Protein AF-K1REY3-F1 (afdb_monomer_lite)

Organism: NCBI:txid408170

Secondary structure (DSSP, 8-state):
----S----SS-HHHHHHSBSS--TTTSTTBPB----SPPPHHHHHHHHHHSTT-THHHHHEEEGGGSTT--TT-SS--TT--SEEE-SSS-B-EEEE-TT--EEEESSTHHHHH-SSS-S-S-HHHH---S---SS-GGG-

pLDDT: mean 82.64, std 12.72, range [28.33, 95.81]

Foldseek 3Di:
DDDPDDCLDAADQQQQAQFCDQDDVVQPPFTAYHDNPDFDAVVVLVVCCVVPPPQPVSCVFKPFQVPRRDRDPCHDPDPPPDPRIGGDQFHATWDWDADPVGDTDIDNHCQCVVVHVPDDPDPPCSRHVHHDDRDPDDPSND

Structure (mmCIF, N/CA/C/O backbone):
data_AF-K1REY3-F1
#
_entry.id   AF-K1REY3-F1
#
loop_
_atom_site.group_PDB
_atom_site.id
_atom_site.type_symbol
_atom_site.label_atom_id
_atom_site.label_alt_id
_atom_site.label_comp_id
_atom_site.label_asym_id
_atom_site.label_entity_id
_atom_site.label_seq_id
_atom_site.pdbx_PDB_ins_code
_atom_site.Cartn_x
_atom_site.Cartn_y
_atom_site.Cartn_z
_atom_site.occupancy
_atom_site.B_iso_or_equiv
_atom_site.auth_seq_id
_atom_site.auth_comp_id
_atom_site.auth_asym_id
_atom_site.auth_atom_id
_atom_site.pdbx_PDB_model_num
ATOM 1 N N . MET A 1 1 ? -19.323 7.392 -13.767 1.00 42.41 1 MET A N 1
ATOM 2 C CA . MET A 1 1 ? -18.034 7.839 -13.201 1.00 42.41 1 MET A CA 1
ATOM 3 C C . MET A 1 1 ? -17.366 8.703 -14.258 1.00 42.41 1 MET A C 1
ATOM 5 O O . MET A 1 1 ? -17.199 8.235 -15.375 1.00 42.41 1 MET A O 1
ATOM 9 N N . HIS A 1 2 ? -17.172 9.991 -13.982 1.00 28.33 2 HIS A N 1
ATOM 10 C CA . HIS A 1 2 ? -16.728 10.983 -14.964 1.00 28.33 2 HIS A CA 1
ATOM 11 C C . HIS A 1 2 ? -15.232 10.777 -15.253 1.00 28.33 2 HIS A C 1
ATOM 13 O O . HIS A 1 2 ? -14.401 10.992 -14.376 1.00 28.33 2 HIS A O 1
ATOM 19 N N . LEU A 1 3 ? -14.909 10.291 -16.454 1.00 44.09 3 LEU A N 1
ATOM 20 C CA . LEU A 1 3 ? -13.541 10.067 -16.924 1.00 44.09 3 LEU A CA 1
ATOM 21 C C . LEU A 1 3 ? -12.953 11.408 -17.379 1.00 44.09 3 LEU A C 1
ATOM 23 O O . LEU A 1 3 ? -13.111 11.818 -18.526 1.00 44.09 3 LEU A O 1
ATOM 27 N N . GLY A 1 4 ? -12.331 12.127 -16.447 1.00 38.88 4 GLY A N 1
ATOM 28 C CA . GLY A 1 4 ? -11.620 13.368 -16.727 1.00 38.88 4 GLY A CA 1
ATOM 29 C C . GLY A 1 4 ? -10.233 13.106 -17.313 1.00 38.88 4 GLY A C 1
ATOM 30 O O . GLY A 1 4 ? -9.294 12.862 -16.572 1.00 38.88 4 GLY A O 1
ATOM 31 N N . GLY A 1 5 ? -10.112 13.190 -18.638 1.00 44.59 5 GLY A N 1
ATOM 32 C CA . GLY A 1 5 ? -9.064 13.969 -19.315 1.00 44.59 5 GLY A CA 1
ATOM 33 C C . GLY A 1 5 ? -7.575 13.625 -19.170 1.00 44.59 5 GLY A C 1
ATOM 34 O O . GLY A 1 5 ? -6.776 14.353 -19.753 1.00 44.59 5 GLY A O 1
ATOM 35 N N . THR A 1 6 ? -7.158 12.565 -18.482 1.00 47.12 6 THR A N 1
ATOM 36 C CA . THR A 1 6 ? -5.777 12.066 -18.578 1.00 47.12 6 THR A CA 1
ATOM 37 C C . THR A 1 6 ? -5.789 10.593 -18.951 1.00 47.12 6 THR A C 1
ATOM 39 O O . THR A 1 6 ? -6.519 9.790 -18.374 1.00 47.12 6 THR A O 1
ATOM 42 N N . THR A 1 7 ? -4.998 10.234 -19.961 1.00 52.72 7 THR A N 1
ATOM 43 C CA . THR A 1 7 ? -4.725 8.849 -20.361 1.00 52.72 7 THR A CA 1
ATOM 44 C C . THR A 1 7 ? -3.903 8.171 -19.262 1.00 52.72 7 THR A C 1
ATOM 46 O O . THR A 1 7 ? -2.716 7.902 -19.428 1.00 52.72 7 THR A O 1
ATOM 49 N N . ILE A 1 8 ? -4.499 7.956 -18.088 1.00 59.50 8 ILE A N 1
ATOM 50 C CA . ILE A 1 8 ? -3.952 7.041 -17.091 1.00 59.50 8 ILE A CA 1
ATOM 51 C C . ILE A 1 8 ? -4.038 5.670 -17.762 1.00 59.50 8 ILE A C 1
ATOM 53 O O . ILE A 1 8 ? -5.129 5.204 -18.093 1.00 59.50 8 ILE A O 1
ATOM 57 N N . GLY A 1 9 ? -2.879 5.105 -18.106 1.00 62.22 9 GLY A N 1
ATOM 58 C CA . GLY A 1 9 ? -2.780 3.810 -18.776 1.00 62.22 9 GLY A CA 1
ATOM 59 C C . GLY A 1 9 ? -3.380 2.680 -17.936 1.00 62.22 9 GLY A C 1
ATOM 60 O O . GLY A 1 9 ? -3.826 2.886 -16.807 1.00 62.22 9 GLY A O 1
ATOM 61 N N . TYR A 1 10 ? -3.393 1.464 -18.480 1.00 71.25 10 TYR A N 1
ATOM 62 C CA . TYR A 1 10 ? -3.849 0.292 -17.734 1.00 71.25 10 TYR A CA 1
ATOM 63 C C . TYR A 1 10 ? -2.951 0.052 -16.511 1.00 71.25 10 TYR A C 1
ATOM 65 O O . TYR A 1 10 ? -1.739 -0.073 -16.653 1.00 71.25 10 TYR A O 1
ATOM 73 N N . GLY A 1 11 ? -3.563 -0.007 -15.328 1.00 83.56 11 GLY A N 1
ATOM 74 C CA . GLY A 1 11 ? -2.902 -0.267 -14.052 1.00 83.56 11 GLY A CA 1
ATOM 75 C C . GLY A 1 11 ? -3.923 -0.549 -12.947 1.00 83.56 11 GLY A C 1
ATOM 76 O O . GLY A 1 11 ? -5.121 -0.287 -13.099 1.00 83.56 11 GLY A O 1
ATOM 77 N N . ASN A 1 12 ? -3.460 -1.093 -11.827 1.00 89.31 12 ASN A N 1
ATOM 78 C CA . ASN A 1 12 ? -4.251 -1.318 -10.625 1.00 89.31 12 ASN A CA 1
ATOM 79 C C . ASN A 1 12 ? -4.535 0.024 -9.925 1.00 89.31 12 ASN A C 1
ATOM 81 O O . ASN A 1 12 ? -3.842 0.448 -8.999 1.00 89.31 12 ASN A O 1
ATOM 85 N N . GLY A 1 13 ? -5.603 0.690 -10.369 1.00 89.31 13 GLY A N 1
ATOM 86 C CA . GLY A 1 13 ? -6.056 1.956 -9.795 1.00 89.31 13 GLY A CA 1
ATOM 87 C C . GLY A 1 13 ? -6.495 1.861 -8.329 1.00 89.31 13 GLY A C 1
ATOM 88 O O . GLY A 1 13 ? -6.494 2.880 -7.645 1.00 89.31 13 GLY A O 1
ATOM 89 N N . TYR A 1 14 ? -6.827 0.667 -7.816 1.00 90.31 14 TYR A N 1
ATOM 90 C CA . TYR A 1 14 ? -7.113 0.485 -6.389 1.00 90.31 14 TYR A CA 1
ATOM 91 C C . TYR A 1 14 ? -5.846 0.653 -5.550 1.00 90.31 14 TYR A C 1
ATOM 93 O O . TYR A 1 14 ? -5.873 1.383 -4.560 1.00 90.31 14 TYR A O 1
ATOM 101 N N . ALA A 1 15 ? -4.729 0.059 -5.977 1.00 91.69 15 ALA A N 1
ATOM 102 C CA . ALA A 1 15 ? -3.445 0.211 -5.296 1.00 91.69 15 ALA A CA 1
ATOM 103 C C . ALA A 1 15 ? -2.987 1.678 -5.245 1.00 91.69 15 ALA A C 1
ATOM 105 O O . ALA A 1 15 ? -2.517 2.137 -4.203 1.00 91.69 15 ALA A O 1
ATOM 106 N N . LEU A 1 16 ? -3.207 2.433 -6.329 1.00 90.12 16 LEU A N 1
ATOM 107 C CA . LEU A 1 16 ? -2.991 3.883 -6.366 1.00 90.12 16 LEU A CA 1
ATOM 108 C C . LEU A 1 16 ? -3.928 4.627 -5.405 1.00 90.12 16 LEU A C 1
ATOM 110 O O . LEU A 1 16 ? -3.499 5.506 -4.657 1.00 90.12 16 LEU A O 1
ATOM 114 N N . HIS A 1 17 ? -5.219 4.293 -5.427 1.00 90.62 17 HIS A N 1
ATOM 115 C CA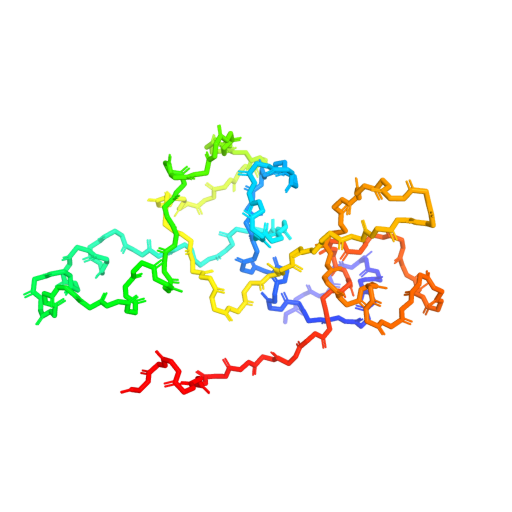 . HIS A 1 17 ? -6.231 4.973 -4.624 1.00 90.62 17 HIS A CA 1
ATOM 116 C C . HIS A 1 17 ? -5.945 4.850 -3.120 1.00 90.62 17 HIS A C 1
ATOM 118 O O . HIS A 1 17 ? -6.002 5.853 -2.407 1.00 90.62 17 HIS A O 1
ATOM 124 N N . PHE A 1 18 ? -5.581 3.647 -2.664 1.00 90.25 18 PHE A N 1
ATOM 125 C CA . PHE A 1 18 ? -5.308 3.332 -1.257 1.00 90.25 18 PHE A CA 1
ATOM 126 C C . PHE A 1 18 ? -3.840 3.519 -0.835 1.00 90.25 18 PHE A C 1
ATOM 128 O O . PHE A 1 18 ? -3.524 3.358 0.343 1.00 90.25 18 PHE A O 1
ATOM 135 N N . GLY A 1 19 ? -2.930 3.824 -1.768 1.00 89.06 19 GLY A N 1
ATOM 136 C CA . GLY A 1 19 ? -1.515 4.060 -1.466 1.00 89.06 19 GLY A CA 1
ATOM 137 C C . GLY A 1 19 ? -1.298 5.284 -0.570 1.00 89.06 19 GLY A C 1
ATOM 138 O O . GLY A 1 19 ? -2.143 6.180 -0.500 1.00 89.06 19 GLY A O 1
ATOM 139 N N . VAL A 1 20 ? -0.155 5.329 0.113 1.00 87.62 20 VAL A N 1
ATOM 140 C CA . VAL A 1 20 ? 0.147 6.331 1.149 1.00 87.62 20 VAL A CA 1
ATOM 141 C C . VAL A 1 20 ? 0.292 7.719 0.523 1.00 87.62 20 VAL A C 1
ATOM 143 O O . VAL A 1 20 ? 1.014 7.891 -0.456 1.00 87.62 20 VAL A O 1
ATOM 146 N N . ARG A 1 21 ? -0.388 8.735 1.064 1.00 84.81 21 ARG A N 1
ATOM 147 C CA . ARG A 1 21 ? -0.314 10.102 0.525 1.00 84.81 21 ARG A CA 1
ATOM 148 C C . ARG A 1 21 ? 0.859 10.869 1.124 1.00 84.81 21 ARG A C 1
ATOM 150 O O . ARG A 1 21 ? 1.202 10.675 2.283 1.00 84.81 21 ARG A O 1
ATOM 157 N N . GLY A 1 22 ? 1.440 11.780 0.339 1.00 73.50 22 GLY A N 1
ATOM 158 C CA . GLY A 1 22 ? 2.376 12.787 0.854 1.00 73.50 22 GLY A CA 1
ATOM 159 C C . GLY A 1 22 ? 3.701 12.233 1.387 1.00 73.50 22 GLY A C 1
ATOM 160 O O . GLY A 1 22 ? 4.400 12.938 2.111 1.00 73.50 22 GLY A O 1
ATOM 161 N N . ASN A 1 23 ? 4.048 10.991 1.048 1.00 69.12 23 ASN A N 1
ATOM 162 C CA . ASN A 1 23 ? 5.251 10.322 1.521 1.00 69.12 23 ASN A CA 1
ATOM 163 C C . ASN A 1 23 ? 6.468 10.560 0.615 1.00 69.12 23 ASN A C 1
ATOM 165 O O . ASN A 1 23 ? 6.367 10.643 -0.608 1.00 69.12 23 ASN A O 1
ATOM 169 N N . ASP A 1 24 ? 7.642 10.595 1.244 1.00 70.69 24 ASP A N 1
ATOM 170 C CA . ASP A 1 24 ? 8.913 10.301 0.584 1.00 70.69 24 ASP A CA 1
ATOM 171 C C . ASP A 1 24 ? 9.084 8.772 0.525 1.00 70.69 24 ASP A C 1
ATOM 173 O O . ASP A 1 24 ? 8.818 8.066 1.509 1.00 70.69 24 ASP A O 1
ATOM 177 N N . GLN A 1 25 ? 9.521 8.265 -0.629 1.00 72.38 25 GLN A N 1
ATOM 178 C CA . GLN A 1 25 ? 9.715 6.842 -0.909 1.00 72.38 25 GLN A CA 1
ATOM 179 C C . GLN A 1 25 ? 10.647 6.177 0.115 1.00 72.38 25 GLN A C 1
ATOM 181 O O . GLN A 1 25 ? 10.403 5.047 0.533 1.00 72.38 25 GLN A O 1
ATOM 186 N N . ALA A 1 26 ? 11.679 6.881 0.589 1.00 75.12 26 ALA A N 1
ATOM 187 C CA . ALA A 1 26 ? 12.589 6.334 1.599 1.00 75.12 26 ALA A CA 1
ATOM 188 C C . ALA A 1 26 ? 11.930 6.159 2.974 1.00 75.12 26 ALA A C 1
ATOM 190 O O . ALA A 1 26 ? 12.191 5.184 3.675 1.00 75.12 26 ALA A O 1
ATOM 191 N N . ASN A 1 27 ? 11.044 7.080 3.345 1.00 74.81 27 ASN A N 1
ATOM 192 C CA . ASN A 1 27 ? 10.543 7.211 4.715 1.00 74.81 27 ASN 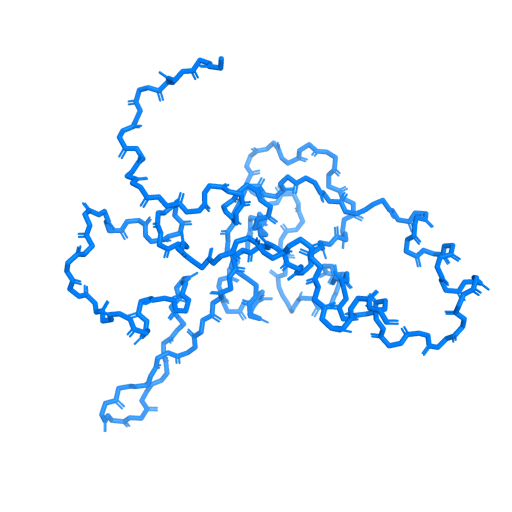A CA 1
ATOM 193 C C . ASN A 1 27 ? 9.254 6.435 4.982 1.00 74.81 27 ASN A C 1
ATOM 195 O O . ASN A 1 27 ? 8.780 6.372 6.112 1.00 74.81 27 ASN A O 1
ATOM 199 N N . SER A 1 28 ? 8.681 5.866 3.932 1.00 78.44 28 SER A N 1
ATOM 200 C CA . SER A 1 28 ? 7.450 5.080 3.966 1.00 78.44 28 SER A CA 1
ATOM 201 C C . SER A 1 28 ? 7.662 3.662 3.458 1.00 78.44 28 SER A C 1
ATOM 203 O O . SER A 1 28 ? 6.710 2.889 3.409 1.00 78.44 28 SER A O 1
ATOM 205 N N . PHE A 1 29 ? 8.902 3.305 3.105 1.00 85.56 29 PHE A N 1
ATOM 206 C CA . PHE A 1 29 ? 9.246 1.969 2.651 1.00 85.56 29 PHE A CA 1
ATOM 207 C C . PHE A 1 29 ? 8.755 0.904 3.649 1.00 85.56 29 PHE A C 1
ATOM 209 O O . PHE A 1 29 ? 9.005 1.034 4.848 1.00 85.56 29 PHE A O 1
ATOM 216 N N . PRO A 1 30 ? 8.088 -0.165 3.178 1.00 88.19 30 PRO A N 1
ATOM 217 C CA . PRO A 1 30 ? 7.902 -0.546 1.773 1.00 88.19 30 PRO A CA 1
ATOM 218 C C . PRO A 1 30 ? 6.622 -0.003 1.111 1.00 88.19 30 PRO A C 1
ATOM 220 O O . PRO A 1 30 ? 6.303 -0.409 0.001 1.00 88.19 30 PRO A O 1
ATOM 223 N N . PHE A 1 31 ? 5.856 0.881 1.745 1.00 88.81 31 PHE A N 1
ATOM 224 C CA . PHE A 1 31 ? 4.552 1.324 1.245 1.00 88.81 31 PHE A CA 1
ATOM 225 C C . PHE A 1 31 ? 4.666 2.408 0.171 1.00 88.81 31 PHE A C 1
ATOM 227 O O . PHE A 1 31 ? 5.180 3.501 0.408 1.00 88.81 31 PHE A O 1
ATOM 234 N N . GLY A 1 32 ? 4.154 2.099 -1.018 1.00 88.56 32 GLY A N 1
ATOM 235 C CA . GLY A 1 32 ? 4.168 2.993 -2.166 1.00 88.56 32 GLY A CA 1
ATOM 236 C C . GLY A 1 32 ? 3.237 4.187 -2.019 1.00 88.56 32 GLY A C 1
ATOM 237 O O . GLY A 1 32 ? 2.238 4.170 -1.293 1.00 88.56 32 GLY A O 1
ATOM 238 N N . GLN A 1 33 ? 3.595 5.242 -2.745 1.00 88.06 33 GLN A N 1
ATOM 239 C CA . GLN A 1 33 ? 2.822 6.471 -2.811 1.00 88.06 33 GLN A CA 1
ATOM 240 C C . GLN A 1 33 ? 1.475 6.249 -3.513 1.00 88.06 33 GLN A C 1
ATOM 242 O O . GLN A 1 33 ? 1.375 5.498 -4.483 1.00 88.06 33 GLN A O 1
ATOM 247 N N . GLY A 1 34 ? 0.448 6.950 -3.041 1.00 88.38 34 GLY A N 1
ATOM 248 C CA . GLY A 1 34 ? -0.867 7.000 -3.659 1.00 88.38 34 GLY A CA 1
ATOM 249 C C . GLY A 1 34 ? -1.690 8.207 -3.221 1.00 88.38 34 GLY A C 1
ATOM 250 O O . GLY A 1 34 ? -1.155 9.248 -2.832 1.00 88.38 34 GLY A O 1
ATOM 251 N N . TRP A 1 35 ? -3.013 8.098 -3.333 1.00 88.38 35 TRP A N 1
ATOM 252 C CA . TRP A 1 35 ? -3.934 9.211 -3.061 1.00 88.38 35 TRP A CA 1
ATOM 253 C C . TRP A 1 35 ? -4.403 9.296 -1.603 1.00 88.38 35 TRP A C 1
ATOM 255 O O . TRP A 1 35 ? -5.052 10.282 -1.237 1.00 88.38 35 TRP A O 1
ATOM 265 N N . GLY A 1 36 ? -4.049 8.310 -0.777 1.00 86.44 36 GLY A N 1
ATOM 266 C CA . GLY A 1 36 ? -4.342 8.252 0.654 1.00 86.44 36 GLY A CA 1
ATOM 267 C C . GLY A 1 36 ? -5.779 7.908 1.006 1.00 86.44 36 GLY A C 1
ATOM 268 O O . GLY A 1 36 ? -6.183 8.101 2.148 1.00 86.44 36 GLY A O 1
ATOM 269 N N . ALA A 1 37 ? -6.587 7.448 0.053 1.00 88.31 37 ALA A N 1
ATOM 270 C CA . ALA A 1 37 ? -7.984 7.166 0.335 1.00 88.31 37 ALA A CA 1
ATOM 271 C C . ALA A 1 37 ? -8.142 5.951 1.262 1.00 88.31 37 ALA A C 1
ATOM 273 O O . ALA A 1 37 ? -7.290 5.067 1.311 1.00 88.31 37 ALA A O 1
ATOM 274 N N . GLY A 1 38 ? -9.267 5.899 1.979 1.00 87.75 38 GLY A N 1
ATOM 275 C CA . GLY A 1 38 ? -9.601 4.793 2.879 1.00 87.75 38 GLY A CA 1
ATOM 276 C C . GLY A 1 38 ? -8.662 4.614 4.081 1.00 87.75 38 GLY A C 1
ATOM 277 O O . GLY A 1 38 ? -8.288 3.471 4.358 1.00 87.75 38 GLY A O 1
ATOM 278 N N . PRO A 1 39 ? -8.276 5.683 4.807 1.00 89.25 39 PRO A N 1
ATOM 279 C CA . PRO A 1 39 ? -7.525 5.517 6.043 1.00 89.25 39 PRO A CA 1
ATOM 280 C C . PRO A 1 39 ? -8.361 4.735 7.070 1.00 89.25 39 PRO A C 1
ATOM 282 O O . PRO A 1 39 ? -9.592 4.810 7.103 1.00 89.25 39 PRO A O 1
ATOM 285 N N . VAL A 1 40 ? -7.691 3.946 7.904 1.00 92.38 40 VAL A N 1
ATOM 286 C CA . VAL A 1 40 ? -8.342 3.064 8.877 1.00 92.38 40 VAL A CA 1
ATOM 287 C C . VAL A 1 40 ? -8.867 3.890 10.046 1.00 92.38 40 VAL A C 1
ATOM 289 O O . VAL A 1 40 ? -8.180 4.765 10.569 1.00 92.38 40 VAL A O 1
ATOM 292 N N . ALA A 1 41 ? -10.089 3.613 10.491 1.00 92.50 41 ALA A N 1
ATOM 293 C CA . ALA A 1 41 ? -10.661 4.313 11.632 1.00 92.50 41 ALA A CA 1
ATOM 294 C C . ALA A 1 41 ? -9.890 3.960 12.930 1.00 92.50 41 ALA A C 1
ATOM 296 O O . ALA A 1 41 ? -9.704 2.773 13.214 1.00 92.50 41 ALA A O 1
ATOM 297 N N . PRO A 1 42 ? -9.461 4.938 13.754 1.00 91.81 42 PRO A N 1
ATOM 298 C CA . PRO A 1 42 ? -8.667 4.654 14.954 1.00 91.81 42 PRO A CA 1
ATOM 299 C C . PRO A 1 42 ? -9.384 3.752 15.966 1.00 91.81 42 PRO A C 1
ATOM 301 O O . PRO A 1 42 ? -8.753 2.923 16.618 1.00 91.81 42 PRO A O 1
ATOM 304 N N . ASN A 1 43 ? -10.710 3.879 16.084 1.00 94.31 43 ASN A N 1
ATOM 305 C CA . ASN A 1 43 ? -11.512 3.026 16.960 1.00 94.31 43 ASN A CA 1
ATOM 306 C C . ASN A 1 43 ? -11.450 1.556 16.533 1.00 94.31 43 ASN A C 1
ATOM 308 O O . ASN A 1 43 ? -11.267 0.712 17.392 1.00 94.31 43 ASN A O 1
ATOM 312 N N . PHE A 1 44 ? -11.480 1.249 15.232 1.00 93.31 44 PHE A N 1
ATOM 313 C CA . PHE A 1 44 ? -11.313 -0.127 14.756 1.00 93.31 44 PHE A CA 1
ATOM 314 C C . PHE A 1 44 ? -9.979 -0.731 15.222 1.00 93.31 44 PHE A C 1
ATOM 316 O O . PHE A 1 44 ? -9.949 -1.844 15.740 1.00 93.31 44 PHE A O 1
ATOM 323 N N . TYR A 1 45 ? -8.877 0.014 15.093 1.00 92.56 45 TYR A N 1
ATOM 324 C CA . TYR A 1 45 ? -7.556 -0.466 15.512 1.00 92.56 45 TYR A CA 1
ATOM 325 C C . TYR A 1 45 ? -7.445 -0.659 17.036 1.00 92.56 45 TYR A C 1
ATOM 327 O O . TYR A 1 45 ? -6.778 -1.588 17.505 1.00 92.56 45 TYR A O 1
ATOM 335 N N . ASN A 1 46 ? -8.100 0.210 17.809 1.00 92.31 46 ASN A N 1
ATOM 336 C CA . ASN A 1 46 ? -8.130 0.132 19.267 1.00 92.31 46 ASN A CA 1
ATOM 337 C C . ASN A 1 46 ? -9.029 -1.010 19.757 1.00 92.31 46 ASN A C 1
ATOM 339 O O . ASN A 1 46 ? -8.584 -1.826 20.563 1.00 92.31 46 ASN A O 1
ATOM 343 N N . ASP A 1 47 ? -10.247 -1.117 19.230 1.00 95.81 47 ASP A N 1
ATOM 344 C CA . ASP A 1 47 ? -11.216 -2.154 19.588 1.00 95.81 47 ASP A CA 1
ATOM 345 C C . ASP A 1 47 ? -10.674 -3.552 19.254 1.00 95.81 47 ASP A C 1
ATOM 347 O O . ASP A 1 47 ? -10.837 -4.477 20.049 1.00 95.81 47 ASP A O 1
ATOM 351 N N . TRP A 1 48 ? -9.936 -3.698 18.144 1.00 94.69 48 TRP A N 1
ATOM 352 C CA . TRP A 1 48 ? -9.241 -4.945 17.806 1.00 94.69 48 TRP A CA 1
ATOM 353 C C . TRP A 1 48 ? -8.300 -5.383 18.936 1.00 94.69 48 TRP A C 1
ATOM 355 O O . TRP A 1 48 ? -8.361 -6.525 19.374 1.00 94.69 48 TRP A O 1
ATOM 365 N N . SER A 1 49 ? -7.494 -4.475 19.496 1.00 92.31 49 SER A N 1
ATOM 366 C CA . SER A 1 49 ? -6.561 -4.830 20.581 1.00 92.31 49 SER A CA 1
ATOM 367 C C . SER A 1 49 ? -7.240 -5.314 21.868 1.00 92.31 49 SER A C 1
ATOM 369 O O . SER A 1 49 ? -6.615 -6.017 22.660 1.00 92.31 49 SER A O 1
ATOM 371 N N . VAL A 1 50 ? -8.509 -4.945 22.068 1.00 94.38 50 VAL A N 1
ATOM 372 C CA . VAL A 1 50 ? -9.337 -5.400 23.192 1.00 94.38 50 VAL A CA 1
ATOM 373 C C . VAL A 1 50 ? -9.991 -6.745 22.880 1.00 94.38 50 VAL A C 1
ATOM 375 O O . VAL A 1 50 ? -10.031 -7.617 23.744 1.00 94.38 50 VAL A O 1
ATOM 378 N N . ALA A 1 51 ? -10.519 -6.910 21.665 1.00 95.12 51 ALA A N 1
ATOM 379 C CA . ALA A 1 51 ? -11.218 -8.123 21.248 1.00 95.12 51 ALA A CA 1
ATOM 380 C C . ALA A 1 51 ? -10.266 -9.309 21.030 1.00 95.12 51 ALA A C 1
ATOM 382 O O . ALA A 1 51 ? -10.592 -10.436 21.394 1.00 95.12 51 ALA A O 1
ATOM 383 N N . GLU A 1 52 ? -9.090 -9.049 20.458 1.00 93.38 52 GLU A N 1
ATOM 384 C CA . GLU A 1 52 ? -8.071 -10.047 20.139 1.00 93.38 52 GLU A CA 1
ATOM 385 C C . GLU A 1 52 ? -6.703 -9.544 20.613 1.00 93.38 52 GLU A C 1
ATOM 387 O O . GLU A 1 52 ? -5.935 -8.902 19.889 1.00 93.38 52 GLU A O 1
ATOM 392 N N . GLN A 1 53 ? -6.418 -9.809 21.886 1.00 93.00 53 GLN A N 1
ATOM 393 C CA . GLN A 1 53 ? -5.147 -9.444 22.497 1.00 93.00 53 GLN A CA 1
ATOM 394 C C . GLN A 1 53 ? -3.984 -10.163 21.792 1.00 93.00 53 GLN A C 1
ATOM 396 O O . GLN A 1 53 ? -4.080 -11.345 21.470 1.00 93.00 53 GLN A O 1
ATOM 401 N N . ASP A 1 54 ? -2.890 -9.436 21.551 1.00 90.88 54 ASP A N 1
ATOM 402 C CA . ASP A 1 54 ? -1.664 -9.928 20.902 1.00 90.88 54 ASP A CA 1
ATOM 403 C C . ASP A 1 54 ? -1.838 -10.494 19.478 1.00 90.88 54 ASP A C 1
ATOM 405 O O . ASP A 1 54 ? -0.967 -11.210 18.978 1.00 90.88 54 ASP A O 1
ATOM 409 N N . ASP A 1 55 ? -2.920 -10.134 18.776 1.00 92.06 55 ASP A N 1
ATOM 410 C CA . ASP A 1 55 ? -3.098 -10.536 17.382 1.00 92.06 55 ASP A CA 1
ATOM 411 C C . ASP A 1 55 ? -2.032 -9.900 16.470 1.00 92.06 55 ASP A C 1
ATOM 413 O O . ASP A 1 55 ? -2.023 -8.690 16.212 1.00 92.06 55 ASP A O 1
ATOM 417 N N . ALA A 1 56 ? -1.153 -10.748 15.929 1.00 90.25 56 ALA A N 1
ATOM 418 C CA . ALA A 1 56 ? -0.097 -10.372 14.995 1.00 90.25 56 ALA A CA 1
ATOM 419 C C . ALA A 1 56 ? -0.633 -9.774 13.681 1.00 90.25 56 ALA A C 1
ATOM 421 O O . ALA A 1 56 ? 0.070 -9.003 13.021 1.00 90.25 56 ALA A O 1
ATOM 422 N N . ARG A 1 57 ? -1.883 -10.073 13.303 1.00 90.56 57 ARG A N 1
ATOM 423 C CA . ARG A 1 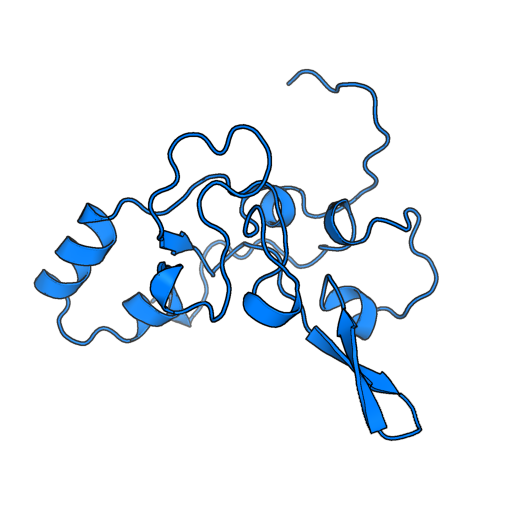57 ? -2.525 -9.515 12.108 1.00 90.56 57 ARG A CA 1
ATOM 424 C C . ARG A 1 57 ? -2.762 -8.024 12.250 1.00 90.56 57 ARG A C 1
ATOM 426 O O . ARG A 1 57 ? -2.696 -7.325 11.245 1.00 90.56 57 ARG A O 1
ATOM 433 N N . ARG A 1 58 ? -3.001 -7.511 13.457 1.00 91.00 58 ARG A N 1
ATOM 434 C CA . ARG A 1 58 ? -3.300 -6.094 13.687 1.00 91.00 58 ARG A CA 1
ATOM 435 C C . ARG A 1 58 ? -2.157 -5.169 13.221 1.00 91.00 58 ARG A C 1
ATOM 437 O O . ARG A 1 58 ? -2.407 -4.374 12.311 1.00 91.00 58 ARG A O 1
ATOM 444 N N . PRO A 1 59 ? -0.909 -5.288 13.727 1.00 88.31 59 PRO A N 1
ATOM 445 C CA . PRO A 1 59 ? 0.214 -4.479 13.240 1.00 88.31 59 PRO A CA 1
ATOM 446 C C . PRO A 1 59 ? 0.668 -4.856 11.819 1.00 88.31 59 PRO A C 1
ATOM 448 O O . PRO A 1 59 ? 1.276 -4.033 11.147 1.00 88.31 59 PRO A O 1
ATOM 451 N N . ALA A 1 60 ? 0.364 -6.065 11.330 1.00 87.19 60 ALA A N 1
ATOM 452 C CA . ALA A 1 60 ? 0.652 -6.474 9.948 1.00 87.19 60 ALA A CA 1
ATOM 453 C C . ALA A 1 60 ? -0.399 -5.997 8.923 1.00 87.19 60 ALA A C 1
ATOM 455 O O . ALA A 1 60 ? -0.202 -6.125 7.714 1.00 87.19 60 ALA A O 1
ATOM 456 N N . SER A 1 61 ? -1.548 -5.502 9.389 1.00 89.06 61 SER A N 1
ATOM 457 C CA . SER A 1 61 ? -2.656 -5.041 8.544 1.00 89.06 61 SER A CA 1
ATOM 458 C C . SER A 1 61 ? -2.729 -3.527 8.468 1.00 89.06 61 SER A C 1
ATOM 460 O O . SER A 1 61 ? -3.124 -2.988 7.432 1.00 89.06 61 SER A O 1
ATOM 462 N N . VAL A 1 62 ? -2.396 -2.856 9.569 1.00 90.81 62 VAL A N 1
ATOM 463 C CA . VAL A 1 62 ? -2.547 -1.416 9.729 1.00 90.81 62 VAL A CA 1
ATOM 464 C C . VAL A 1 62 ? -1.224 -0.841 10.198 1.00 90.81 62 VAL A C 1
ATOM 466 O O . VAL A 1 62 ? -0.733 -1.211 11.262 1.00 90.81 62 VAL A O 1
ATOM 469 N N . PHE A 1 63 ? -0.658 0.068 9.410 1.00 88.50 63 PHE A N 1
ATOM 470 C CA . PHE A 1 63 ? 0.534 0.807 9.801 1.00 88.50 63 PHE A CA 1
ATOM 471 C C . PHE A 1 63 ? 0.135 2.156 10.350 1.00 88.50 63 PHE A C 1
ATOM 473 O O . PHE A 1 63 ? -0.738 2.826 9.792 1.00 88.50 63 PHE A O 1
ATOM 480 N N . LYS A 1 64 ? 0.813 2.572 11.407 1.00 88.75 64 LYS A N 1
ATOM 481 C CA . LYS A 1 64 ? 0.657 3.916 11.923 1.00 88.75 64 LYS A CA 1
ATOM 482 C C . LYS A 1 64 ? 1.688 4.832 11.294 1.00 88.75 64 LYS A C 1
ATOM 484 O O . LYS A 1 64 ? 2.843 4.454 11.116 1.00 88.75 64 LYS A O 1
ATOM 489 N N . THR A 1 65 ? 1.289 6.057 10.998 1.00 82.25 65 THR A N 1
ATOM 490 C CA . THR A 1 65 ? 2.208 7.056 10.449 1.00 82.25 65 THR A CA 1
ATOM 491 C C . THR A 1 65 ? 3.282 7.483 11.450 1.00 82.25 65 THR A C 1
ATOM 493 O O . THR A 1 65 ? 4.355 7.896 11.027 1.00 82.25 65 THR A O 1
ATOM 496 N N . GLU A 1 66 ? 3.050 7.325 12.760 1.00 81.88 66 GLU A N 1
ATOM 497 C CA . GLU A 1 66 ? 4.067 7.564 13.802 1.00 81.88 66 GLU A CA 1
ATOM 498 C C . GLU A 1 66 ? 5.277 6.622 13.691 1.00 81.88 66 GLU A C 1
ATOM 500 O O . GLU A 1 66 ? 6.387 7.000 14.060 1.00 81.88 66 GLU A O 1
ATOM 505 N N . ASP A 1 67 ? 5.073 5.427 13.129 1.00 81.56 67 ASP A N 1
ATOM 506 C CA . ASP A 1 67 ? 6.117 4.422 12.921 1.00 81.56 67 ASP A CA 1
ATOM 507 C C . ASP A 1 67 ? 6.845 4.613 11.573 1.00 81.56 67 ASP A C 1
ATOM 509 O O . ASP A 1 67 ? 7.786 3.882 11.257 1.00 81.56 67 ASP A O 1
ATOM 513 N N . MET A 1 68 ? 6.429 5.595 10.761 1.00 78.88 68 MET A N 1
ATOM 514 C CA . MET A 1 68 ? 7.092 5.977 9.513 1.00 78.88 68 MET A CA 1
ATOM 515 C C . MET A 1 68 ? 8.121 7.091 9.794 1.00 78.88 68 MET A C 1
ATOM 517 O O . MET A 1 68 ? 7.721 8.208 10.132 1.00 78.88 68 MET A O 1
ATOM 521 N N . PRO A 1 69 ? 9.437 6.852 9.610 1.00 70.94 69 PRO A N 1
ATOM 522 C CA . PRO A 1 69 ? 10.512 7.744 10.066 1.00 70.94 69 PRO A CA 1
ATOM 523 C C . PRO A 1 69 ? 10.434 9.215 9.635 1.00 70.94 69 PRO A C 1
ATOM 525 O O . PRO A 1 69 ? 11.078 10.068 10.247 1.00 70.94 69 PRO A O 1
ATOM 528 N N . SER A 1 70 ? 9.706 9.548 8.567 1.00 68.62 70 SER A N 1
ATOM 529 C CA . SER A 1 70 ? 9.495 10.944 8.153 1.00 68.62 70 SER A CA 1
ATOM 530 C C . SER A 1 70 ? 8.182 11.138 7.396 1.00 68.62 70 SER A C 1
ATOM 532 O O . SER A 1 70 ? 8.131 11.842 6.385 1.00 68.62 70 SER A O 1
ATOM 534 N N . TYR A 1 71 ? 7.112 10.487 7.853 1.00 75.56 71 TYR A N 1
ATOM 535 C CA . TYR A 1 71 ? 5.793 10.751 7.289 1.00 75.56 71 TYR A CA 1
ATOM 536 C C . TYR A 1 71 ? 5.384 12.209 7.524 1.00 75.56 71 TYR A C 1
ATOM 538 O O . TYR A 1 71 ? 5.424 12.713 8.647 1.00 75.56 71 TYR A O 1
ATOM 546 N N . ASN A 1 72 ? 4.988 12.891 6.450 1.00 73.62 72 ASN A N 1
ATOM 547 C CA . ASN A 1 72 ? 4.513 14.263 6.518 1.00 73.62 72 ASN A CA 1
ATOM 548 C C . ASN A 1 72 ? 2.985 14.272 6.610 1.00 73.62 72 ASN A C 1
ATOM 550 O O . ASN A 1 72 ? 2.287 14.097 5.608 1.00 73.62 72 ASN A O 1
ATOM 554 N N . LYS A 1 73 ? 2.477 14.480 7.826 1.00 73.06 73 LYS A N 1
ATOM 555 C CA . LYS A 1 73 ? 1.042 14.579 8.091 1.00 73.06 73 LYS A CA 1
ATOM 556 C C . LYS A 1 73 ? 0.421 15.762 7.351 1.00 73.06 73 LYS A C 1
ATOM 558 O O . LYS A 1 73 ? 0.954 16.869 7.376 1.00 73.06 73 LYS A O 1
ATOM 563 N N . GLY A 1 74 ? -0.722 15.540 6.706 1.00 67.19 74 GLY A N 1
ATOM 564 C CA . GLY A 1 74 ? -1.348 16.526 5.825 1.00 67.19 74 GLY A CA 1
ATOM 565 C C . GLY A 1 74 ? -0.581 16.766 4.518 1.00 67.19 74 GLY A C 1
ATOM 566 O O . GLY A 1 74 ? -0.876 17.728 3.808 1.00 67.19 74 GLY A O 1
ATOM 567 N N . GLY A 1 75 ? 0.398 15.915 4.189 1.00 62.53 75 GLY A N 1
ATOM 568 C CA . GLY A 1 75 ? 1.143 15.981 2.939 1.00 62.53 75 GLY A CA 1
ATOM 569 C C . GLY A 1 75 ? 0.244 15.779 1.713 1.00 62.53 75 GLY A C 1
ATOM 570 O O . GLY A 1 75 ? -0.590 14.875 1.662 1.00 62.53 75 GLY A O 1
ATOM 571 N N . GLY A 1 76 ? 0.440 16.620 0.693 1.00 64.19 76 GLY A N 1
ATOM 572 C CA . GLY A 1 76 ? -0.354 16.630 -0.539 1.00 64.19 76 GLY A CA 1
ATOM 573 C C . GLY A 1 76 ? -1.707 17.321 -0.356 1.00 64.19 76 GLY A C 1
ATOM 574 O O . GLY A 1 76 ? -2.591 16.785 0.305 1.00 64.19 76 GLY A O 1
ATOM 575 N N . ASP A 1 77 ? -1.880 18.483 -0.993 1.00 62.00 77 ASP A N 1
ATOM 576 C CA . ASP A 1 77 ? -3.030 19.389 -0.846 1.00 62.00 77 ASP A CA 1
ATOM 577 C C . ASP A 1 77 ? -4.378 18.679 -0.640 1.00 62.00 77 ASP A C 1
ATOM 579 O O . ASP A 1 77 ? -4.860 17.962 -1.517 1.00 62.00 77 ASP A O 1
ATOM 583 N N . GLY A 1 78 ? -5.002 18.891 0.523 1.00 63.66 78 GLY A N 1
ATOM 584 C CA . GLY A 1 78 ? -6.376 18.455 0.784 1.00 63.66 78 GLY A CA 1
ATOM 585 C C . GLY A 1 78 ? -6.538 16.979 1.147 1.00 63.66 78 GLY A C 1
ATOM 586 O O . GLY A 1 78 ? -7.465 16.334 0.655 1.00 63.66 78 GLY A O 1
ATOM 587 N N . PHE A 1 79 ? -5.676 16.429 2.009 1.00 72.00 79 PHE A N 1
ATOM 588 C CA . PHE A 1 79 ? -5.914 15.097 2.562 1.00 72.00 79 PHE A CA 1
ATOM 589 C C . PHE A 1 79 ? -7.114 15.100 3.532 1.00 72.00 79 PHE A C 1
ATOM 591 O O . PHE A 1 79 ? -7.010 15.431 4.711 1.00 72.00 79 PHE A O 1
ATOM 598 N N . ILE A 1 80 ? -8.294 14.776 3.004 1.00 70.31 80 ILE A N 1
ATOM 599 C CA . ILE A 1 80 ? -9.552 14.741 3.755 1.00 70.31 80 ILE A CA 1
ATOM 600 C C . ILE A 1 80 ? -9.626 13.440 4.572 1.00 70.31 80 ILE A C 1
ATOM 602 O O . ILE A 1 80 ? -9.447 12.360 4.019 1.00 70.31 80 ILE A O 1
ATOM 606 N N . GLN A 1 81 ? -9.950 13.557 5.868 1.00 79.06 81 GLN A N 1
ATOM 607 C CA . GLN A 1 81 ? -10.160 12.441 6.812 1.00 79.06 81 GLN A CA 1
ATOM 608 C C . GLN A 1 81 ? -8.926 11.577 7.129 1.00 79.06 81 GLN A C 1
ATOM 610 O O . GLN A 1 81 ? -9.075 10.419 7.506 1.00 79.06 81 GLN A O 1
ATOM 615 N N . GLU A 1 82 ? -7.716 12.131 7.041 1.00 83.88 82 GLU A N 1
ATOM 616 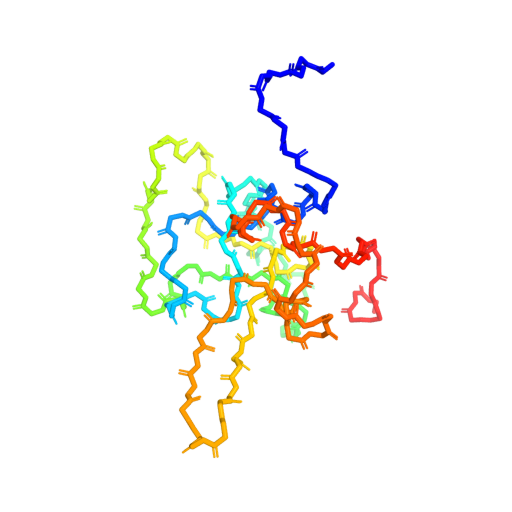C CA . GLU A 1 82 ? -6.501 11.466 7.524 1.00 83.88 82 GLU A CA 1
ATOM 617 C C . GLU A 1 82 ? -6.642 11.024 8.993 1.00 83.88 82 GLU A C 1
ATOM 619 O O . GLU A 1 82 ? -6.961 11.834 9.867 1.00 83.88 82 GLU A O 1
ATOM 624 N N . THR A 1 83 ? -6.401 9.739 9.266 1.00 87.81 83 THR A N 1
ATOM 625 C CA . THR A 1 83 ? -6.523 9.168 10.618 1.00 87.81 83 THR A CA 1
ATOM 626 C C . THR A 1 83 ? -5.190 8.809 11.261 1.00 87.81 83 THR A C 1
ATOM 628 O O . THR A 1 83 ? -5.201 8.438 12.429 1.00 87.81 83 THR A O 1
ATOM 631 N N . ASP A 1 84 ? -4.078 8.902 10.523 1.00 87.38 84 ASP A N 1
ATOM 632 C CA . ASP A 1 84 ? -2.755 8.358 10.874 1.00 87.38 84 ASP A CA 1
ATOM 633 C C . ASP A 1 84 ? -2.644 6.820 10.812 1.00 87.38 84 ASP A C 1
ATOM 635 O O . ASP A 1 84 ? -1.593 6.266 11.133 1.00 87.38 84 ASP A O 1
ATOM 639 N N . TYR A 1 85 ? -3.684 6.118 10.344 1.00 89.56 85 TYR A N 1
ATOM 640 C CA . TYR A 1 85 ? -3.682 4.661 10.182 1.00 89.56 85 TYR A CA 1
ATOM 641 C C . TYR A 1 85 ? -3.889 4.274 8.718 1.00 89.56 85 TYR A C 1
ATOM 643 O O . TYR A 1 85 ? -4.942 4.533 8.134 1.00 89.56 85 TYR A O 1
ATOM 651 N N . TYR A 1 86 ? -2.910 3.591 8.133 1.00 88.19 86 TYR A N 1
ATOM 652 C CA . TYR A 1 86 ? -2.955 3.127 6.750 1.00 88.19 86 TYR A CA 1
ATOM 653 C C . TYR A 1 86 ? -3.105 1.619 6.665 1.00 88.19 86 TYR A C 1
ATOM 655 O O . TYR A 1 86 ? -2.400 0.863 7.328 1.00 88.19 86 TYR A O 1
ATOM 663 N N . GLN A 1 87 ? -4.004 1.174 5.796 1.00 88.06 87 GLN A N 1
ATOM 664 C CA . GLN A 1 87 ? -4.150 -0.238 5.484 1.00 88.06 87 GLN A CA 1
ATOM 665 C C . GLN A 1 87 ? -3.040 -0.704 4.535 1.00 88.06 87 GLN A C 1
ATOM 667 O O . GLN A 1 87 ? -2.793 -0.105 3.490 1.00 88.06 87 GLN A O 1
ATOM 672 N N . MET A 1 88 ? -2.384 -1.804 4.890 1.00 84.69 88 MET A N 1
ATOM 673 C CA . MET A 1 88 ? -1.213 -2.317 4.173 1.00 84.69 88 MET A CA 1
ATOM 674 C C . MET A 1 88 ? -1.549 -3.337 3.079 1.00 84.69 88 MET A C 1
ATOM 676 O O . MET A 1 88 ? -0.662 -3.801 2.368 1.00 84.69 88 MET A O 1
ATOM 680 N N . LYS A 1 89 ? -2.805 -3.795 3.000 1.00 85.88 89 LYS A N 1
ATOM 681 C CA . LYS A 1 89 ? -3.125 -5.060 2.316 1.00 85.88 89 LYS A CA 1
ATOM 682 C C . LYS A 1 89 ? -3.245 -4.950 0.800 1.00 85.88 89 LYS A C 1
ATOM 684 O O . LYS A 1 89 ? -2.929 -5.914 0.111 1.00 85.88 89 LYS A O 1
ATOM 689 N N . ILE A 1 90 ? -3.736 -3.813 0.317 1.00 87.69 90 ILE A N 1
ATOM 690 C CA . ILE A 1 90 ? -4.122 -3.607 -1.091 1.00 87.69 90 ILE A CA 1
ATOM 691 C C . ILE A 1 90 ? -3.544 -2.312 -1.677 1.00 87.69 90 ILE A C 1
ATOM 693 O O . ILE A 1 90 ? -3.971 -1.881 -2.741 1.00 87.69 90 ILE A O 1
ATOM 697 N N . GLY A 1 91 ? -2.645 -1.648 -0.945 1.00 88.19 91 GLY A N 1
ATOM 698 C CA . GLY A 1 91 ? -1.954 -0.448 -1.415 1.00 88.19 91 GLY A CA 1
ATOM 699 C C . GLY A 1 91 ? -0.742 -0.789 -2.282 1.00 88.19 91 GLY A C 1
ATOM 700 O O . GLY A 1 91 ? -0.293 -1.933 -2.324 1.00 88.19 91 GLY A O 1
ATOM 701 N N . SER A 1 92 ? -0.196 0.225 -2.953 1.00 89.69 92 SER A N 1
ATOM 702 C CA . SER A 1 92 ? 1.063 0.101 -3.694 1.00 89.69 92 SER A CA 1
ATOM 703 C C . SER A 1 92 ? 2.231 -0.311 -2.784 1.00 89.69 92 SER A C 1
ATOM 705 O O . SER A 1 92 ? 2.285 0.082 -1.616 1.00 89.69 92 SER A O 1
ATOM 707 N N . ILE A 1 93 ? 3.180 -1.080 -3.325 1.00 91.19 93 ILE A N 1
ATOM 708 C CA . ILE A 1 93 ? 4.366 -1.578 -2.618 1.00 91.19 93 ILE A CA 1
ATOM 709 C C . ILE A 1 93 ? 5.622 -1.231 -3.419 1.00 91.19 93 ILE A C 1
ATOM 711 O O . ILE A 1 93 ? 5.736 -1.569 -4.595 1.00 91.19 93 ILE A O 1
ATOM 715 N N . MET A 1 94 ? 6.575 -0.588 -2.754 1.00 92.12 94 MET A N 1
ATOM 716 C CA . MET A 1 94 ? 7.904 -0.271 -3.267 1.00 92.12 94 MET A CA 1
ATOM 717 C C . MET A 1 94 ? 8.867 -1.433 -3.053 1.00 92.12 94 MET A C 1
ATOM 719 O O . MET A 1 94 ? 8.678 -2.287 -2.186 1.00 92.12 94 MET A O 1
ATOM 723 N N . ALA A 1 95 ? 9.961 -1.425 -3.804 1.00 93.25 95 ALA A N 1
ATOM 724 C CA . ALA A 1 95 ? 11.039 -2.385 -3.628 1.00 93.25 95 ALA A CA 1
ATOM 725 C C . ALA A 1 95 ? 12.397 -1.739 -3.897 1.00 93.25 95 ALA A C 1
ATOM 727 O O . ALA A 1 95 ? 12.493 -0.737 -4.598 1.00 93.25 95 ALA A O 1
ATOM 728 N N . TYR A 1 96 ? 13.458 -2.324 -3.345 1.00 93.31 96 TYR A N 1
ATOM 729 C CA . TYR A 1 96 ? 14.816 -1.932 -3.700 1.00 93.31 96 TYR A CA 1
ATOM 730 C C . TYR A 1 96 ? 15.269 -2.675 -4.955 1.00 93.31 96 TYR A C 1
ATOM 732 O O . TYR A 1 96 ? 15.342 -3.904 -4.945 1.00 93.31 96 TYR A O 1
ATOM 740 N N . SER A 1 97 ? 15.658 -1.945 -5.995 1.00 92.00 97 SER A N 1
ATOM 741 C CA . SER A 1 97 ? 16.510 -2.475 -7.059 1.00 92.00 97 SER A CA 1
ATOM 742 C C . SER A 1 97 ? 17.972 -2.356 -6.640 1.00 92.00 97 SER A C 1
ATOM 744 O O . SER A 1 97 ? 18.350 -1.424 -5.930 1.00 92.00 97 SER A O 1
ATOM 746 N N . THR A 1 98 ? 18.806 -3.305 -7.064 1.00 93.69 98 THR A N 1
ATOM 747 C CA . THR A 1 98 ? 20.258 -3.258 -6.844 1.00 93.69 98 THR A CA 1
ATOM 748 C C . THR A 1 98 ? 20.958 -3.317 -8.192 1.00 93.69 98 THR A C 1
ATOM 750 O O . THR A 1 98 ? 20.677 -4.216 -8.983 1.00 93.69 98 THR A O 1
ATOM 753 N N . ASP A 1 99 ? 21.827 -2.350 -8.472 1.00 90.75 99 ASP A N 1
ATOM 754 C CA . ASP A 1 99 ? 22.620 -2.348 -9.701 1.00 90.75 99 ASP A CA 1
ATOM 755 C C . ASP A 1 99 ? 23.801 -3.337 -9.622 1.00 90.75 99 ASP A C 1
ATOM 757 O O . ASP A 1 99 ? 24.079 -3.943 -8.584 1.00 90.75 99 ASP A O 1
ATOM 761 N N . ALA A 1 100 ? 24.529 -3.503 -10.729 1.00 92.12 100 ALA A N 1
ATOM 762 C CA . ALA A 1 100 ? 25.689 -4.397 -10.789 1.00 92.12 100 ALA A CA 1
ATOM 763 C C . ALA A 1 100 ? 26.846 -3.980 -9.856 1.00 92.12 100 ALA A C 1
ATOM 765 O O . ALA A 1 100 ? 27.705 -4.804 -9.545 1.00 92.12 100 ALA A O 1
ATOM 766 N N . ALA A 1 101 ? 26.879 -2.719 -9.417 1.00 93.81 101 ALA A N 1
ATOM 767 C CA . ALA A 1 101 ? 27.861 -2.191 -8.475 1.00 93.81 101 ALA A CA 1
ATOM 768 C C . ALA A 1 101 ? 27.411 -2.330 -7.006 1.00 93.81 101 ALA A C 1
ATOM 770 O O . ALA A 1 101 ? 28.183 -2.012 -6.101 1.00 93.81 101 ALA A O 1
ATOM 771 N N . GLY A 1 102 ? 26.198 -2.833 -6.753 1.00 93.12 102 GLY A N 1
ATOM 772 C CA . GLY A 1 102 ? 25.642 -3.021 -5.415 1.00 93.12 102 GLY A CA 1
ATOM 773 C C . GLY A 1 102 ? 24.894 -1.806 -4.858 1.00 93.12 102 GLY A C 1
ATOM 774 O O . GLY A 1 102 ? 24.492 -1.834 -3.692 1.00 93.12 102 GLY A O 1
ATOM 775 N N . ASN A 1 103 ? 24.684 -0.749 -5.646 1.00 94.19 103 ASN A N 1
ATOM 776 C CA . ASN A 1 103 ? 23.936 0.422 -5.195 1.00 94.19 103 ASN A CA 1
ATOM 777 C C . ASN A 1 103 ? 22.439 0.118 -5.178 1.00 94.19 103 ASN A C 1
ATOM 779 O O . ASN A 1 103 ? 21.905 -0.471 -6.119 1.00 94.19 103 ASN A O 1
ATOM 783 N N . LYS A 1 104 ? 21.759 0.550 -4.111 1.00 92.75 104 LYS A N 1
ATOM 784 C CA . LYS A 1 104 ? 20.317 0.367 -3.942 1.00 92.75 104 LYS A CA 1
ATOM 785 C C . LYS A 1 104 ? 19.551 1.614 -4.361 1.00 92.75 104 LYS A C 1
ATOM 787 O O . LYS A 1 104 ? 19.865 2.714 -3.911 1.00 92.75 104 LYS A O 1
ATOM 792 N N . THR A 1 105 ? 18.492 1.417 -5.132 1.00 91.94 105 THR A N 1
ATOM 793 C CA . THR A 1 105 ? 17.526 2.458 -5.499 1.00 91.94 105 THR A CA 1
ATOM 794 C C . THR A 1 105 ? 16.135 1.986 -5.105 1.00 91.94 105 THR A C 1
ATOM 796 O O . THR A 1 105 ? 15.826 0.807 -5.253 1.00 91.94 105 THR A O 1
ATOM 799 N N . ILE A 1 106 ? 15.315 2.876 -4.545 1.00 91.25 106 ILE A N 1
ATOM 800 C CA . ILE A 1 106 ? 13.910 2.563 -4.275 1.00 91.25 106 ILE A CA 1
ATOM 801 C C . ILE A 1 106 ? 13.146 2.747 -5.573 1.00 91.25 106 ILE A C 1
ATOM 803 O O . ILE A 1 106 ? 13.193 3.812 -6.181 1.00 91.25 106 ILE A O 1
ATOM 807 N N . GLU A 1 107 ? 12.451 1.699 -5.981 1.00 91.94 107 GLU A N 1
ATOM 808 C CA . GLU A 1 107 ? 11.530 1.738 -7.097 1.00 91.94 107 GLU A CA 1
ATOM 809 C C . GLU A 1 107 ? 10.111 1.997 -6.583 1.00 91.94 107 GLU A C 1
ATOM 811 O O . GLU A 1 107 ? 9.702 1.386 -5.587 1.00 91.94 107 GLU A O 1
ATOM 816 N N . PRO A 1 108 ? 9.340 2.880 -7.247 1.00 88.75 108 PRO A N 1
ATOM 817 C CA . PRO A 1 108 ? 8.018 3.306 -6.780 1.00 88.75 108 PRO A CA 1
ATOM 818 C C . PRO A 1 108 ? 7.007 2.156 -6.710 1.00 88.75 108 PRO A C 1
ATOM 820 O O . PRO A 1 108 ? 6.023 2.254 -5.980 1.00 88.75 108 PRO A O 1
ATOM 823 N N . VAL A 1 109 ? 7.254 1.087 -7.470 1.00 90.81 109 VAL A N 1
ATOM 824 C CA . VAL A 1 109 ? 6.465 -0.143 -7.522 1.00 90.81 109 VAL A CA 1
ATOM 825 C C . VAL A 1 109 ? 7.403 -1.340 -7.701 1.00 90.81 109 VAL A C 1
ATOM 827 O O . VAL A 1 109 ? 8.377 -1.262 -8.458 1.00 90.81 109 VAL A O 1
ATOM 830 N N . PHE A 1 110 ? 7.137 -2.457 -7.025 1.00 92.81 110 PHE A N 1
ATOM 831 C CA . PHE A 1 110 ? 7.968 -3.664 -7.142 1.00 92.81 110 PHE A CA 1
ATOM 832 C C . PHE A 1 110 ? 7.877 -4.316 -8.529 1.00 92.81 110 PHE A C 1
ATOM 834 O O . PHE A 1 110 ? 8.801 -5.002 -8.968 1.00 92.81 110 PHE A O 1
ATOM 841 N N . GLU A 1 111 ? 6.786 -4.069 -9.249 1.00 92.31 111 GLU A N 1
ATOM 842 C CA . GLU A 1 111 ? 6.521 -4.620 -10.572 1.00 92.31 111 GLU A CA 1
ATOM 843 C C . GLU A 1 111 ? 7.550 -4.173 -11.613 1.00 92.31 111 GLU A C 1
ATOM 845 O O . GLU A 1 111 ? 7.882 -4.948 -12.508 1.00 92.31 111 GLU A O 1
ATOM 850 N N . LYS A 1 112 ? 8.152 -2.987 -11.455 1.00 90.56 112 LYS A N 1
ATOM 851 C CA . LYS A 1 112 ? 9.265 -2.546 -12.310 1.00 90.56 112 LYS A CA 1
ATOM 852 C C . LYS A 1 112 ? 10.468 -3.489 -12.216 1.00 90.56 112 LYS A C 1
ATOM 854 O O . LYS A 1 112 ? 11.142 -3.744 -13.208 1.00 90.56 112 LYS A O 1
ATOM 859 N N . ILE A 1 113 ? 10.731 -4.042 -11.032 1.00 92.38 113 ILE A N 1
ATOM 860 C CA . ILE A 1 113 ? 11.813 -5.015 -10.838 1.00 92.38 113 ILE A CA 1
ATOM 861 C C . ILE A 1 113 ? 11.426 -6.362 -11.455 1.00 92.38 113 ILE A C 1
ATOM 863 O O . ILE A 1 113 ? 12.264 -7.019 -12.067 1.00 92.38 113 ILE A O 1
ATOM 867 N N . MET A 1 114 ? 10.161 -6.770 -11.321 1.00 91.88 114 MET A N 1
ATOM 868 C CA . MET A 1 114 ? 9.687 -8.063 -11.827 1.00 91.88 114 MET A CA 1
ATOM 869 C C . MET A 1 114 ? 9.590 -8.135 -13.351 1.00 91.88 114 MET A C 1
ATOM 871 O O . MET A 1 114 ? 9.922 -9.168 -13.928 1.00 91.88 114 MET A O 1
ATOM 875 N N . TYR A 1 115 ? 9.121 -7.066 -13.993 1.00 89.75 115 TYR A N 1
ATOM 876 C CA . TYR A 1 115 ? 8.845 -7.042 -15.431 1.00 89.75 115 TYR A CA 1
ATOM 877 C C . TYR A 1 115 ? 9.895 -6.268 -16.239 1.00 89.75 115 TYR A C 1
ATOM 879 O O . TYR A 1 115 ? 9.841 -6.265 -17.466 1.00 89.75 115 TYR A O 1
ATOM 887 N N . GLY A 1 116 ? 10.884 -5.676 -15.564 1.00 88.00 116 GLY A N 1
ATOM 888 C CA . GLY A 1 116 ? 11.938 -4.880 -16.183 1.00 88.00 116 GLY A CA 1
ATOM 889 C C . GLY A 1 116 ? 11.559 -3.407 -16.347 1.00 88.00 116 GLY A C 1
ATOM 890 O O . GLY A 1 116 ? 10.418 -2.994 -16.137 1.00 88.00 116 GLY A O 1
ATOM 891 N N . ALA A 1 117 ? 12.550 -2.592 -16.711 1.00 84.88 117 ALA A N 1
ATOM 892 C CA . ALA A 1 117 ? 12.384 -1.147 -16.879 1.00 84.88 117 ALA A CA 1
ATOM 893 C C . ALA A 1 117 ? 11.803 -0.746 -18.249 1.00 84.88 117 ALA A C 1
ATOM 895 O O . ALA A 1 117 ? 11.431 0.411 -18.429 1.00 84.88 117 ALA A O 1
ATOM 896 N N . ASP A 1 118 ? 11.706 -1.687 -19.190 1.00 84.31 118 ASP A N 1
ATOM 897 C CA . ASP A 1 118 ? 11.252 -1.448 -20.560 1.00 84.31 118 ASP A CA 1
ATOM 898 C C . ASP A 1 118 ? 9.768 -1.804 -20.744 1.00 84.31 118 ASP A C 1
ATOM 900 O O . ASP A 1 118 ? 9.208 -2.620 -20.017 1.00 84.31 118 ASP A O 1
ATOM 904 N N . GLY A 1 119 ? 9.124 -1.220 -21.760 1.00 78.94 119 GLY A N 1
ATOM 905 C CA . GLY A 1 119 ? 7.753 -1.579 -22.156 1.00 78.94 119 GLY A CA 1
ATOM 906 C C . GLY A 1 119 ? 6.633 -0.894 -21.363 1.00 78.94 119 GLY A C 1
ATOM 907 O O . GLY A 1 119 ? 5.458 -1.137 -21.640 1.00 78.94 119 GLY A O 1
ATOM 908 N N . TRP A 1 120 ? 6.970 -0.005 -20.427 1.00 81.00 120 TRP A N 1
ATOM 909 C CA . TRP A 1 120 ? 6.001 0.844 -19.735 1.00 81.00 120 TRP A CA 1
ATOM 910 C C . TRP A 1 120 ? 5.505 1.960 -20.662 1.00 81.00 120 TRP A C 1
ATOM 912 O O . TRP A 1 120 ? 6.287 2.655 -21.301 1.00 81.00 120 TRP A O 1
ATOM 922 N N . ILE A 1 121 ? 4.183 2.136 -20.741 1.00 76.94 121 ILE A N 1
ATOM 923 C CA . ILE A 1 121 ? 3.550 3.162 -21.593 1.00 76.94 121 ILE A CA 1
ATOM 924 C C . ILE A 1 121 ? 3.671 4.563 -20.965 1.00 76.94 121 ILE A C 1
ATOM 926 O O . ILE A 1 121 ? 3.556 5.571 -21.660 1.00 76.94 121 ILE A O 1
ATOM 930 N N . ASN A 1 122 ? 3.869 4.637 -19.647 1.00 77.25 122 ASN A N 1
ATOM 931 C CA . ASN A 1 1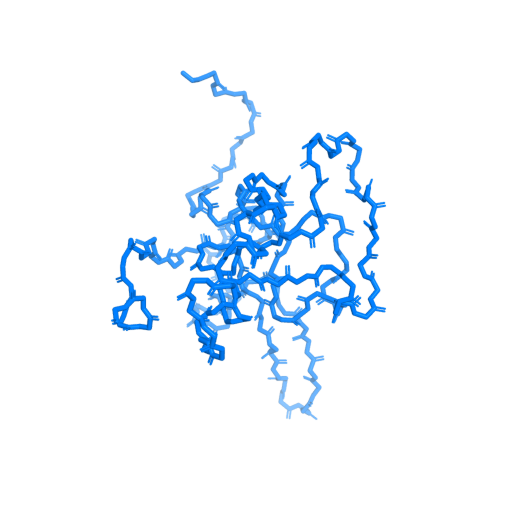22 ? 3.900 5.875 -18.880 1.00 77.25 122 ASN A CA 1
ATOM 932 C C . ASN A 1 122 ? 5.072 5.853 -17.887 1.00 77.25 122 ASN A C 1
ATOM 934 O O . ASN A 1 122 ? 5.245 4.879 -17.156 1.00 77.25 122 ASN A O 1
ATOM 938 N N . ASP A 1 123 ? 5.832 6.947 -17.836 1.00 81.94 123 ASP A N 1
ATOM 939 C CA . ASP A 1 123 ? 6.997 7.100 -16.954 1.00 81.94 123 ASP A CA 1
ATOM 940 C C . ASP A 1 12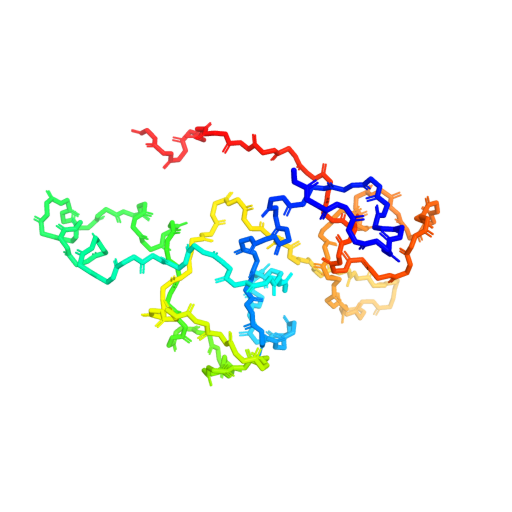3 ? 6.609 7.397 -15.492 1.00 81.94 123 ASP A C 1
ATOM 942 O O . ASP A 1 123 ? 7.424 7.291 -14.575 1.00 81.94 123 ASP A O 1
ATOM 946 N N . ASN A 1 124 ? 5.345 7.750 -15.238 1.00 85.88 124 ASN A N 1
ATOM 947 C CA . ASN A 1 124 ? 4.791 7.935 -13.903 1.00 85.88 124 ASN A CA 1
ATOM 948 C C . ASN A 1 124 ? 4.312 6.599 -13.321 1.00 85.88 124 ASN A C 1
ATOM 950 O O . ASN A 1 124 ? 3.113 6.306 -13.206 1.00 85.88 124 ASN A O 1
ATOM 954 N N . LEU A 1 125 ? 5.292 5.791 -12.925 1.00 87.56 125 LEU A N 1
ATOM 955 C CA . LEU A 1 125 ? 5.074 4.471 -12.342 1.00 87.56 125 LEU A CA 1
ATOM 956 C C . LEU A 1 125 ? 4.321 4.515 -11.004 1.00 87.56 125 LEU A C 1
ATOM 958 O O . LEU A 1 125 ? 3.676 3.537 -10.651 1.00 87.56 125 LEU A O 1
ATOM 962 N N . MET A 1 126 ? 4.315 5.643 -10.288 1.00 86.19 126 MET A N 1
ATOM 963 C CA . MET A 1 126 ? 3.465 5.789 -9.100 1.00 86.19 126 MET A CA 1
ATOM 964 C C . MET A 1 126 ? 1.975 5.695 -9.460 1.00 86.19 126 MET A C 1
ATOM 966 O O . MET A 1 126 ? 1.206 5.091 -8.723 1.00 86.19 126 MET A O 1
ATOM 970 N N . GLN A 1 127 ? 1.565 6.239 -10.611 1.00 86.19 127 GLN A N 1
ATOM 971 C CA . GLN A 1 127 ? 0.158 6.232 -11.027 1.00 86.19 127 GLN A CA 1
ATOM 972 C C . GLN A 1 127 ? -0.260 4.977 -11.797 1.00 86.19 127 GLN A C 1
ATOM 974 O O . GLN A 1 127 ? -1.428 4.601 -11.774 1.00 86.19 127 GLN A O 1
ATOM 979 N N . THR A 1 128 ? 0.665 4.363 -12.530 1.00 87.56 128 THR A N 1
ATOM 980 C CA . THR A 1 128 ? 0.330 3.313 -13.515 1.00 87.56 128 THR A CA 1
ATOM 981 C C . THR A 1 128 ? 1.149 2.038 -13.360 1.00 87.56 128 THR A C 1
ATOM 983 O O . THR A 1 128 ? 0.863 1.047 -14.021 1.00 87.56 128 THR A O 1
ATOM 986 N N . GLY A 1 129 ? 2.155 2.051 -12.487 1.00 88.44 129 GLY A N 1
ATOM 987 C CA . GLY A 1 129 ? 3.113 0.964 -12.343 1.00 88.44 129 GLY A CA 1
ATOM 988 C C . GLY A 1 129 ? 2.605 -0.210 -11.510 1.00 88.44 129 GLY A C 1
ATOM 989 O O . GLY A 1 129 ? 3.077 -1.329 -11.692 1.00 88.44 129 GLY A O 1
ATOM 990 N N . SER A 1 130 ? 1.638 0.020 -10.615 1.00 90.19 130 SER A N 1
ATOM 991 C CA . SER A 1 130 ? 1.033 -1.067 -9.847 1.00 90.19 130 SER A CA 1
ATOM 992 C C . SER A 1 130 ? 0.173 -1.913 -10.777 1.00 90.19 130 SER A C 1
ATOM 994 O O . SER A 1 130 ? -0.802 -1.412 -11.328 1.00 90.19 130 SER A O 1
ATOM 996 N N . ILE A 1 131 ? 0.512 -3.186 -10.947 1.00 89.06 131 ILE A N 1
ATOM 997 C CA . ILE A 1 131 ? -0.225 -4.142 -11.794 1.00 89.06 131 ILE A CA 1
ATOM 998 C C . ILE A 1 131 ? -0.448 -5.486 -11.097 1.00 89.06 131 ILE A C 1
ATOM 1000 O O . ILE A 1 131 ? -1.006 -6.401 -11.696 1.00 89.06 131 ILE A O 1
ATOM 1004 N N . HIS A 1 132 ? -0.029 -5.610 -9.837 1.00 88.81 132 HIS A N 1
ATOM 1005 C CA . HIS A 1 132 ? -0.325 -6.774 -9.016 1.00 88.81 132 HIS A CA 1
ATOM 1006 C C . HIS A 1 132 ? -1.829 -6.971 -8.803 1.00 88.81 132 HIS A C 1
ATOM 1008 O O . HIS A 1 132 ? -2.618 -6.019 -8.806 1.00 88.81 132 HIS A O 1
ATOM 1014 N N . ASP A 1 133 ? -2.208 -8.225 -8.570 1.00 87.62 133 ASP A N 1
ATOM 1015 C CA . ASP A 1 133 ? -3.596 -8.617 -8.360 1.00 87.62 133 ASP A CA 1
ATOM 1016 C C . ASP A 1 133 ? -4.176 -8.016 -7.074 1.00 87.62 133 ASP A C 1
ATOM 1018 O O . ASP A 1 133 ? -3.525 -7.961 -6.027 1.00 87.62 133 ASP A O 1
ATOM 1022 N N . LEU A 1 134 ? -5.451 -7.627 -7.129 1.00 85.00 134 LEU A N 1
ATOM 1023 C CA . LEU A 1 134 ? -6.208 -7.282 -5.931 1.00 85.00 134 LEU A CA 1
ATOM 1024 C C . LEU A 1 134 ? -6.606 -8.566 -5.198 1.00 85.00 134 LEU A C 1
ATOM 1026 O O . LEU A 1 134 ? -7.524 -9.276 -5.612 1.00 85.00 134 LEU A O 1
ATOM 1030 N N . VAL A 1 135 ? -5.937 -8.849 -4.083 1.00 80.62 135 VAL A N 1
ATOM 1031 C CA . VAL A 1 135 ? -6.252 -10.023 -3.265 1.00 80.62 135 VAL A CA 1
ATOM 1032 C C . VAL A 1 135 ? -7.302 -9.665 -2.216 1.00 80.62 135 VAL A C 1
ATOM 1034 O O . VAL A 1 135 ? -7.039 -8.894 -1.298 1.00 80.62 135 VAL A O 1
ATOM 1037 N N . LEU A 1 136 ? -8.498 -10.242 -2.353 1.00 74.62 136 LEU A N 1
ATOM 1038 C CA . LEU A 1 136 ? -9.634 -10.008 -1.450 1.00 74.62 136 LEU A CA 1
ATOM 1039 C C . LEU A 1 136 ? -9.445 -10.660 -0.072 1.00 74.62 136 LEU A C 1
ATOM 1041 O O . LEU A 1 136 ? -9.847 -10.084 0.934 1.00 74.62 136 LEU A O 1
ATOM 1045 N N . ILE A 1 137 ? -8.861 -11.861 -0.033 1.00 76.25 137 ILE A N 1
ATOM 1046 C CA . ILE A 1 137 ? -8.556 -12.612 1.192 1.00 76.25 137 ILE A CA 1
ATOM 1047 C C . ILE A 1 137 ? -7.200 -13.287 1.005 1.00 76.25 137 ILE A C 1
ATOM 1049 O O . ILE A 1 137 ? -6.987 -14.010 0.031 1.00 76.25 137 ILE A O 1
ATOM 1053 N N . ARG A 1 138 ? -6.286 -13.062 1.946 1.00 70.00 138 ARG A N 1
ATOM 1054 C CA . ARG A 1 138 ? -4.976 -13.717 2.022 1.00 70.00 138 ARG A CA 1
ATOM 1055 C C . ARG A 1 138 ? -4.995 -14.758 3.133 1.00 70.00 138 ARG A C 1
ATOM 1057 O O . ARG A 1 138 ? -5.761 -14.644 4.080 1.00 70.00 138 ARG A O 1
ATOM 1064 N N . PHE A 1 139 ? -4.103 -15.745 3.062 1.00 66.81 139 PHE A N 1
ATOM 1065 C CA . PHE A 1 139 ? -3.951 -16.726 4.146 1.00 66.81 139 PHE A CA 1
ATOM 1066 C C . PHE A 1 139 ? -3.659 -16.058 5.502 1.00 66.81 139 PHE A C 1
ATOM 1068 O O . PHE A 1 139 ? -4.120 -16.530 6.524 1.00 66.81 139 PHE A O 1
ATOM 1075 N N . ALA A 1 140 ? -2.959 -14.921 5.509 1.00 68.38 140 ALA A N 1
ATOM 1076 C CA . ALA A 1 140 ? -2.710 -14.138 6.721 1.00 68.38 140 ALA A CA 1
ATOM 1077 C C . ALA A 1 140 ? -3.959 -13.427 7.292 1.00 68.38 140 ALA A C 1
ATOM 1079 O O . ALA A 1 140 ? -3.868 -12.787 8.337 1.00 68.38 140 ALA A O 1
ATOM 1080 N N . ASP A 1 141 ? -5.099 -13.482 6.598 1.00 67.06 141 ASP A N 1
ATOM 1081 C CA . ASP A 1 141 ? -6.356 -12.861 7.022 1.00 67.06 141 ASP A CA 1
ATOM 1082 C C . ASP A 1 141 ? -7.299 -13.858 7.732 1.00 67.06 141 ASP A C 1
ATOM 1084 O O . ASP A 1 141 ? -8.302 -13.420 8.297 1.00 67.06 141 ASP A O 1
ATOM 1088 N N . VAL A 1 142 ? -6.982 -15.163 7.725 1.00 65.12 142 VAL A N 1
ATOM 1089 C CA . VAL A 1 142 ? -7.733 -16.262 8.375 1.00 65.12 142 VAL A CA 1
ATOM 1090 C C . VAL A 1 142 ? -6.943 -16.876 9.522 1.00 65.12 142 VAL A C 1
ATOM 1092 O O . VAL A 1 142 ? -7.603 -17.282 10.501 1.00 65.12 142 VAL A O 1
#

Sequence (142 aa):
MHLGGTTIGYGNGYALHFGVRGNDQANSFPFGQGWGAGPVAPNFYNDWSVAEQDDARRPASVFKTEDMPSYNKGGGDGFIQETDYYQMKIGSIMAYSTDAAGNKTIEPVFEKIMYGADGWINDNLMQTGSIHDLVLIRFADV

Radius of gyration: 16.18 Å; chains: 1; bounding box: 46×36×45 Å